Protein AF-A0A8S3IQZ6-F1 (afdb_monomer_lite)

Organism: NCBI:txid392030

Structure (mmCIF, N/CA/C/O backbone):
data_AF-A0A8S3IQZ6-F1
#
_entry.id   AF-A0A8S3IQZ6-F1
#
loop_
_atom_site.group_PDB
_atom_site.id
_atom_site.type_symbol
_atom_site.label_atom_id
_atom_site.label_alt_id
_atom_site.label_comp_id
_atom_site.label_asym_id
_atom_site.label_entity_id
_atom_site.label_seq_id
_atom_site.pdbx_PDB_ins_code
_atom_site.Cartn_x
_atom_site.Cartn_y
_atom_site.Cartn_z
_atom_site.occupancy
_atom_site.B_iso_or_equiv
_a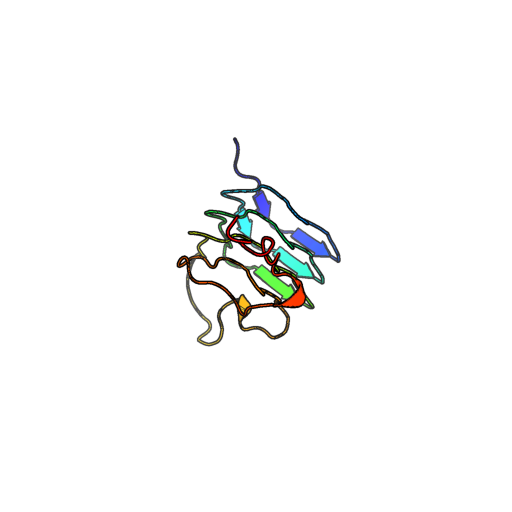tom_site.auth_seq_id
_atom_site.auth_comp_id
_atom_site.auth_asym_id
_atom_site.auth_atom_id
_atom_site.pdbx_PDB_model_num
ATOM 1 N N . MET A 1 1 ? 8.677 17.349 7.184 1.00 47.78 1 MET A N 1
ATOM 2 C CA . MET A 1 1 ? 7.214 17.446 6.987 1.00 47.78 1 MET A CA 1
ATOM 3 C C . MET A 1 1 ? 6.545 16.560 8.024 1.00 47.78 1 MET A C 1
ATOM 5 O O . MET A 1 1 ? 7.166 15.566 8.381 1.00 47.78 1 MET A O 1
ATOM 9 N N . PRO A 1 2 ? 5.368 16.915 8.563 1.00 50.56 2 PRO A N 1
ATOM 10 C CA . PRO A 1 2 ? 4.650 16.012 9.454 1.00 50.56 2 PRO A CA 1
ATOM 11 C C . PRO A 1 2 ? 4.284 14.733 8.692 1.00 50.56 2 PRO A C 1
ATOM 13 O O . PRO A 1 2 ? 3.843 14.803 7.546 1.00 50.56 2 PRO A O 1
ATOM 16 N N . ASN A 1 3 ? 4.486 13.579 9.323 1.00 69.94 3 ASN A N 1
ATOM 17 C CA . ASN A 1 3 ? 4.030 12.301 8.791 1.00 69.94 3 ASN A CA 1
ATOM 18 C C . ASN A 1 3 ? 2.499 12.334 8.713 1.00 69.94 3 ASN A C 1
ATOM 20 O O . ASN A 1 3 ? 1.839 12.567 9.731 1.00 69.94 3 ASN A O 1
ATOM 24 N N . ALA A 1 4 ? 1.938 12.130 7.520 1.00 85.00 4 ALA A N 1
ATOM 25 C CA . ALA A 1 4 ? 0.501 11.942 7.372 1.00 85.00 4 ALA A CA 1
ATOM 26 C C . ALA A 1 4 ? 0.077 10.696 8.162 1.00 85.00 4 ALA A C 1
ATOM 28 O O . ALA A 1 4 ? 0.818 9.712 8.228 1.00 85.00 4 ALA A O 1
ATOM 29 N N . LYS A 1 5 ? -1.097 10.748 8.792 1.00 89.44 5 LYS A N 1
ATOM 30 C CA . LYS A 1 5 ? -1.661 9.615 9.526 1.00 89.44 5 LYS A CA 1
ATOM 31 C C . LYS A 1 5 ? -3.107 9.416 9.115 1.00 89.44 5 LYS A C 1
ATOM 33 O O . LYS A 1 5 ? -3.862 10.386 9.086 1.00 89.44 5 LYS A O 1
ATOM 38 N N . ILE A 1 6 ? -3.484 8.174 8.844 1.00 87.00 6 ILE A N 1
ATOM 39 C CA . ILE A 1 6 ? -4.875 7.771 8.654 1.00 87.00 6 ILE A CA 1
ATOM 40 C C . ILE A 1 6 ? -5.143 6.650 9.646 1.00 87.00 6 ILE A C 1
ATOM 42 O O . ILE A 1 6 ? -4.516 5.596 9.582 1.00 87.00 6 ILE A O 1
ATOM 46 N N . LEU A 1 7 ? -6.027 6.919 10.602 1.00 87.75 7 LEU A N 1
ATOM 47 C CA . LEU A 1 7 ? -6.325 6.028 11.719 1.00 87.75 7 LEU A CA 1
ATOM 48 C C . LEU A 1 7 ? -7.841 5.871 11.853 1.00 87.75 7 LEU A C 1
ATOM 50 O O . LEU A 1 7 ? -8.572 6.806 11.514 1.00 87.75 7 LEU A O 1
ATOM 54 N N . HIS A 1 8 ? -8.310 4.732 12.367 1.00 87.75 8 HIS A N 1
ATOM 55 C CA . HIS A 1 8 ? -9.726 4.503 12.713 1.00 87.75 8 HIS A CA 1
ATOM 56 C C . HIS A 1 8 ? -10.688 4.822 11.565 1.00 87.75 8 HIS A C 1
ATOM 58 O O . HIS A 1 8 ? -11.681 5.532 11.736 1.00 87.75 8 HIS A O 1
ATOM 64 N N . SER A 1 9 ? -10.335 4.377 10.362 1.00 85.62 9 SER A N 1
ATOM 65 C CA . SER A 1 9 ? -10.980 4.826 9.133 1.00 85.62 9 SER A CA 1
ATOM 66 C C . SER A 1 9 ? -11.410 3.662 8.265 1.00 85.62 9 SER A C 1
ATOM 68 O O . SER A 1 9 ? -10.815 2.590 8.255 1.00 85.62 9 SER A O 1
ATOM 70 N N . LEU A 1 10 ? -12.447 3.910 7.484 1.00 84.88 10 LEU A N 1
ATOM 71 C CA . LEU A 1 10 ? -12.950 2.985 6.495 1.00 84.88 10 LEU A CA 1
ATOM 72 C C . LEU A 1 10 ? -12.838 3.668 5.135 1.00 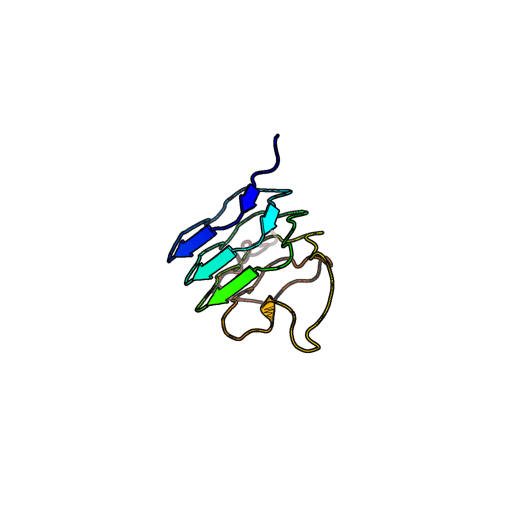84.88 10 LEU A C 1
ATOM 74 O O . LEU A 1 10 ? -13.497 4.680 4.894 1.00 84.88 10 LEU A O 1
ATOM 78 N N . ILE A 1 11 ? -11.948 3.161 4.284 1.00 85.69 11 ILE A N 1
ATOM 79 C CA . ILE A 1 11 ? -11.542 3.821 3.044 1.00 85.69 11 ILE A CA 1
ATOM 80 C C . ILE A 1 11 ? -11.978 2.962 1.860 1.00 85.69 11 ILE A C 1
ATOM 82 O O . ILE A 1 11 ? -11.361 1.948 1.553 1.00 85.69 11 ILE A O 1
ATOM 86 N N . TYR A 1 12 ? -13.025 3.395 1.162 1.00 86.56 12 TYR A N 1
ATOM 87 C CA . TYR A 1 12 ? -13.579 2.683 0.011 1.00 86.56 12 TYR A CA 1
ATOM 88 C C . TYR A 1 12 ? -13.179 3.334 -1.308 1.00 86.56 12 TYR A C 1
ATOM 90 O O . TYR A 1 12 ? -13.284 4.553 -1.448 1.00 86.56 12 TYR A O 1
ATOM 98 N N . ASN A 1 13 ? -12.778 2.518 -2.284 1.00 88.44 13 ASN A N 1
ATOM 99 C CA . ASN A 1 13 ? -12.579 2.862 -3.693 1.00 88.44 13 ASN A CA 1
ATOM 100 C C . ASN A 1 13 ? -11.829 4.187 -3.894 1.00 88.44 13 ASN A C 1
ATOM 102 O O . ASN A 1 13 ? -12.175 5.003 -4.747 1.00 88.44 13 ASN A O 1
ATOM 106 N N . THR A 1 14 ? -10.833 4.432 -3.042 1.00 91.50 14 THR A N 1
ATOM 107 C CA . THR A 1 14 ? -10.095 5.698 -3.000 1.00 91.50 14 THR A CA 1
ATOM 108 C C . THR A 1 14 ? -8.754 5.535 -3.694 1.00 91.50 14 THR A C 1
ATOM 110 O O . THR A 1 14 ? -8.052 4.546 -3.467 1.00 91.50 14 THR A O 1
ATOM 113 N N . SER A 1 15 ? -8.407 6.525 -4.517 1.00 93.19 15 SER A N 1
ATOM 114 C CA . SER A 1 15 ? -7.132 6.587 -5.220 1.00 93.19 15 SER A CA 1
ATOM 115 C C . SER A 1 15 ? -6.128 7.476 -4.488 1.00 93.19 15 SER A C 1
ATOM 117 O O . SER A 1 15 ? -6.363 8.659 -4.258 1.00 93.19 15 SER A O 1
ATOM 119 N N . PHE A 1 16 ? -4.992 6.873 -4.182 1.00 91.19 16 PHE A N 1
ATOM 120 C CA . PHE A 1 16 ? -3.729 7.440 -3.729 1.00 91.19 16 PHE A CA 1
ATOM 121 C C . PHE A 1 16 ? -2.648 7.287 -4.819 1.00 91.19 16 PHE A C 1
ATOM 123 O O . PHE A 1 16 ? -1.462 7.162 -4.513 1.00 91.19 16 PHE A O 1
ATOM 130 N N . HIS A 1 17 ? -3.055 7.252 -6.092 1.00 93.44 17 HIS A N 1
ATOM 131 C CA . HIS A 1 17 ? -2.152 7.114 -7.234 1.00 93.44 17 HIS A CA 1
ATOM 132 C C . HIS A 1 17 ? -1.024 8.157 -7.181 1.00 93.44 17 HIS A C 1
ATOM 134 O O . HIS A 1 17 ? -1.289 9.352 -7.044 1.00 93.44 17 HIS A O 1
ATOM 140 N N . GLN A 1 18 ? 0.225 7.695 -7.285 1.00 94.44 18 GLN A N 1
ATOM 141 C CA . GLN A 1 18 ? 1.445 8.513 -7.271 1.00 94.44 18 GLN A CA 1
ATOM 142 C C . GLN A 1 18 ? 1.606 9.439 -6.051 1.00 94.44 18 GLN A C 1
ATOM 144 O O . GLN A 1 18 ? 2.336 10.432 -6.108 1.00 94.44 18 GLN A O 1
ATOM 149 N N . ILE A 1 19 ? 0.961 9.131 -4.919 1.00 93.25 19 ILE A N 1
ATOM 150 C CA . ILE A 1 19 ? 1.157 9.917 -3.698 1.00 93.25 19 ILE A CA 1
ATOM 151 C C . ILE A 1 19 ? 2.616 9.834 -3.224 1.00 93.25 19 ILE A C 1
ATOM 153 O O . ILE A 1 19 ? 3.212 8.760 -3.192 1.00 93.25 19 ILE A O 1
ATOM 157 N N . TYR A 1 20 ? 3.179 10.963 -2.789 1.00 92.81 20 TYR A N 1
ATOM 158 C CA . TYR A 1 20 ? 4.443 11.004 -2.053 1.00 92.81 20 TYR A CA 1
ATOM 159 C C . TYR A 1 20 ? 4.157 11.151 -0.556 1.00 92.81 20 TYR A C 1
ATOM 161 O O . TYR A 1 20 ? 3.885 12.251 -0.073 1.00 92.81 20 TYR A O 1
ATOM 169 N N . ALA A 1 21 ? 4.191 10.038 0.176 1.00 91.75 21 ALA A N 1
ATOM 170 C CA . ALA A 1 21 ? 3.884 9.997 1.604 1.00 91.75 21 ALA A CA 1
ATOM 171 C C . ALA A 1 21 ? 4.892 9.129 2.383 1.00 91.75 21 ALA A C 1
ATOM 173 O O . ALA A 1 21 ? 4.514 8.124 2.994 1.00 91.75 21 ALA A O 1
ATOM 174 N N . PRO A 1 22 ? 6.186 9.500 2.397 1.00 89.56 22 PRO A N 1
ATOM 175 C CA . PRO A 1 22 ? 7.157 8.810 3.233 1.00 89.56 22 PRO A CA 1
ATOM 176 C C . PRO A 1 22 ? 6.805 8.986 4.718 1.00 89.56 22 PRO A C 1
ATOM 178 O O . PRO A 1 22 ? 6.441 10.078 5.160 1.00 89.56 22 PRO A O 1
ATOM 181 N N . GLY A 1 23 ? 6.918 7.915 5.500 1.00 88.44 23 GLY A N 1
ATOM 182 C CA . GLY A 1 23 ? 6.559 7.906 6.917 1.00 88.44 23 GLY A CA 1
ATOM 183 C C . GLY A 1 23 ? 5.054 7.917 7.192 1.00 88.44 23 GLY A C 1
ATOM 184 O O . GLY A 1 23 ? 4.671 8.168 8.334 1.00 88.44 23 GLY A O 1
ATOM 185 N N . LEU A 1 24 ? 4.208 7.688 6.176 1.00 89.81 24 LEU A N 1
ATOM 186 C CA . LEU A 1 24 ? 2.758 7.552 6.341 1.00 89.81 24 LEU A CA 1
ATOM 187 C C . LEU A 1 24 ? 2.443 6.498 7.402 1.00 89.81 24 LEU A C 1
ATOM 189 O O . LEU A 1 24 ? 2.952 5.385 7.326 1.00 89.81 24 LEU A O 1
ATOM 193 N N . ILE A 1 25 ? 1.577 6.836 8.352 1.00 88.12 25 ILE A N 1
ATOM 194 C CA . ILE A 1 25 ? 1.088 5.879 9.347 1.00 88.12 25 ILE A CA 1
ATOM 195 C C . ILE A 1 25 ? -0.352 5.510 9.007 1.00 88.12 25 ILE A C 1
ATOM 197 O O . ILE A 1 25 ? -1.229 6.376 8.977 1.00 88.12 25 ILE A O 1
ATOM 201 N N . LEU A 1 26 ? -0.578 4.224 8.770 1.00 85.44 26 LEU A N 1
ATOM 202 C CA . LEU A 1 26 ? -1.879 3.606 8.553 1.00 85.44 26 LEU A CA 1
ATOM 203 C C . LEU A 1 26 ? -2.130 2.623 9.694 1.00 85.44 26 LEU A C 1
ATOM 205 O O . LEU A 1 26 ? -1.277 1.785 9.963 1.00 85.44 26 LEU A O 1
ATOM 209 N N . GLY A 1 27 ? -3.267 2.710 10.375 1.00 83.12 27 GLY A N 1
ATOM 210 C CA . GLY A 1 27 ? -3.575 1.826 11.502 1.00 83.12 27 GLY A CA 1
ATOM 211 C C . GLY A 1 27 ? -5.058 1.779 11.814 1.00 83.12 27 GLY A C 1
ATOM 212 O O . GLY A 1 27 ? -5.764 2.753 11.548 1.00 83.12 27 GLY A O 1
ATOM 213 N N . ASP A 1 28 ? -5.515 0.653 12.365 1.00 81.81 28 ASP A N 1
ATOM 214 C CA . ASP A 1 28 ? -6.916 0.435 12.746 1.00 81.81 28 ASP A CA 1
ATOM 215 C C . ASP A 1 28 ? -7.892 0.887 11.649 1.00 81.81 28 ASP A C 1
ATOM 217 O O . ASP A 1 28 ? -8.761 1.736 11.860 1.00 81.81 28 ASP A O 1
ATOM 221 N N . LEU A 1 29 ? -7.682 0.404 10.426 1.00 81.62 29 LEU A N 1
ATOM 222 C CA . LEU A 1 29 ? -8.444 0.842 9.268 1.00 81.62 29 LEU A CA 1
ATOM 223 C C . LEU A 1 29 ? -8.834 -0.315 8.367 1.00 81.62 29 LEU A C 1
ATOM 225 O O . LEU A 1 29 ? -8.215 -1.372 8.356 1.00 81.62 29 LEU A O 1
ATOM 229 N N . VAL A 1 30 ? -9.853 -0.073 7.560 1.00 81.31 30 VAL A N 1
ATOM 230 C CA . VAL A 1 30 ? -10.353 -1.031 6.584 1.00 81.31 30 VAL A CA 1
ATOM 231 C C . VAL A 1 30 ? -10.179 -0.425 5.193 1.00 81.31 30 VAL A C 1
ATOM 233 O O . VAL A 1 30 ? -10.725 0.644 4.907 1.00 81.31 30 VAL A O 1
ATOM 236 N N . LEU A 1 31 ? -9.410 -1.097 4.337 1.00 81.56 31 LEU A N 1
ATOM 237 C CA . LEU A 1 31 ? -9.212 -0.743 2.931 1.00 81.56 31 LEU A CA 1
ATOM 238 C C . LEU A 1 31 ? -10.125 -1.592 2.058 1.00 81.56 31 LEU A C 1
ATOM 240 O O . LEU A 1 31 ? -10.131 -2.817 2.187 1.00 81.56 31 LEU A O 1
ATOM 244 N N . TYR A 1 32 ? -10.853 -0.950 1.148 1.00 82.00 32 TYR A N 1
ATOM 245 C CA . TYR A 1 32 ? -11.626 -1.649 0.135 1.00 82.00 32 TYR A CA 1
ATOM 246 C C . TYR A 1 32 ? -11.438 -1.053 -1.251 1.00 82.00 32 TYR A C 1
ATOM 248 O O . TYR A 1 32 ? -11.859 0.076 -1.486 1.00 82.00 32 TYR A O 1
ATOM 256 N N . GLY A 1 33 ? -10.854 -1.809 -2.186 1.00 80.81 33 GLY A N 1
ATOM 257 C CA . GLY A 1 33 ? -10.738 -1.370 -3.584 1.00 80.81 33 GLY A CA 1
ATOM 258 C C . GLY A 1 33 ? -9.807 -0.166 -3.790 1.00 80.81 33 GLY A C 1
ATOM 259 O O . GLY A 1 33 ? -10.095 0.700 -4.618 1.00 80.81 33 GLY A O 1
ATOM 260 N N . ASN A 1 34 ? -8.754 -0.018 -2.982 1.00 87.12 34 ASN A N 1
ATOM 261 C CA . ASN A 1 34 ? -7.921 1.188 -2.984 1.00 87.12 34 ASN A CA 1
ATOM 262 C C . ASN A 1 34 ? -6.766 1.118 -3.984 1.00 87.12 34 ASN A C 1
ATOM 264 O O . ASN A 1 34 ? -6.105 0.096 -4.133 1.00 87.12 34 ASN A O 1
ATOM 268 N N . ASN A 1 35 ? -6.466 2.249 -4.617 1.00 91.75 35 ASN A N 1
ATOM 269 C CA . ASN A 1 35 ? -5.394 2.351 -5.600 1.00 91.75 35 ASN A CA 1
ATOM 270 C C . ASN A 1 35 ? -4.221 3.154 -5.027 1.00 91.75 35 ASN A C 1
ATOM 272 O O . ASN A 1 35 ? -4.357 4.343 -4.788 1.00 91.75 35 ASN A O 1
ATOM 276 N N . PHE A 1 36 ? -3.072 2.525 -4.838 1.00 91.69 36 PHE A N 1
ATOM 277 C CA . PHE A 1 36 ? -1.793 3.124 -4.450 1.00 91.69 36 PHE A CA 1
ATOM 278 C C . PHE A 1 36 ? -0.743 3.021 -5.566 1.00 91.69 36 PHE A C 1
ATOM 280 O O . PHE A 1 36 ? 0.448 3.136 -5.286 1.00 91.69 36 PHE A O 1
ATOM 287 N N . HIS A 1 37 ? -1.146 2.798 -6.815 1.00 91.94 37 HIS A N 1
ATOM 288 C CA . HIS A 1 37 ? -0.244 2.634 -7.950 1.00 91.94 37 HIS A CA 1
ATOM 289 C C . HIS A 1 37 ? 0.753 3.796 -8.039 1.00 91.94 37 HIS A C 1
ATOM 291 O O . HIS A 1 37 ? 0.363 4.966 -8.050 1.00 91.94 37 HIS A O 1
ATOM 297 N N . GLY A 1 38 ? 2.047 3.485 -8.111 1.00 91.81 38 GLY A N 1
ATOM 298 C CA . GLY A 1 38 ? 3.127 4.470 -8.207 1.00 91.81 38 GLY A CA 1
ATOM 299 C C . GLY A 1 38 ? 3.375 5.272 -6.926 1.00 91.81 38 GLY A C 1
ATOM 300 O O . GLY A 1 38 ? 4.115 6.253 -6.960 1.00 91.81 38 GLY A O 1
ATOM 301 N N . ALA A 1 39 ? 2.740 4.915 -5.806 1.00 92.75 39 ALA A N 1
ATOM 302 C CA . ALA A 1 39 ? 2.907 5.621 -4.541 1.00 92.75 39 ALA A CA 1
ATOM 303 C C . ALA A 1 39 ? 4.321 5.447 -3.972 1.00 92.75 39 ALA A C 1
ATOM 305 O O . ALA A 1 39 ? 4.873 4.348 -3.960 1.00 92.75 39 ALA A O 1
ATOM 306 N N . ILE A 1 40 ? 4.875 6.519 -3.410 1.00 93.25 40 ILE A N 1
ATOM 307 C CA . ILE A 1 40 ? 6.138 6.509 -2.672 1.00 93.25 40 ILE A CA 1
ATOM 308 C C . ILE A 1 40 ? 5.811 6.530 -1.180 1.00 93.25 40 ILE A C 1
ATOM 310 O O . ILE A 1 40 ? 5.435 7.560 -0.616 1.00 93.25 40 ILE A O 1
ATOM 314 N N . LEU A 1 41 ? 5.965 5.372 -0.548 1.00 90.44 41 LEU A N 1
ATOM 315 C CA . LEU A 1 41 ? 5.553 5.078 0.822 1.00 90.44 41 LEU A CA 1
ATOM 316 C C . LEU A 1 41 ? 6.752 4.688 1.696 1.00 90.44 41 LEU A C 1
ATOM 318 O O . LEU A 1 41 ? 6.609 3.884 2.605 1.00 90.44 41 LEU A O 1
ATOM 322 N N . HIS A 1 42 ? 7.950 5.224 1.439 1.00 89.81 42 HIS A N 1
ATOM 323 C CA . HIS A 1 42 ? 9.153 4.856 2.202 1.00 89.81 42 HIS A CA 1
ATOM 324 C C . HIS A 1 42 ? 8.937 5.004 3.701 1.00 89.81 42 HIS A C 1
ATOM 326 O O . HIS A 1 42 ? 8.472 6.049 4.156 1.00 89.81 42 HIS A O 1
ATOM 332 N N . ARG A 1 43 ? 9.368 4.012 4.483 1.00 88.44 43 ARG A N 1
ATOM 333 C CA . ARG A 1 43 ? 9.234 4.029 5.949 1.00 88.44 43 ARG A CA 1
ATOM 334 C C . ARG A 1 43 ? 7.787 4.197 6.420 1.00 88.44 43 ARG A C 1
ATOM 336 O O . ARG A 1 43 ? 7.581 4.671 7.536 1.00 88.44 43 ARG A O 1
ATOM 343 N N . ALA A 1 44 ? 6.803 3.862 5.584 1.00 86.94 44 ALA A N 1
ATOM 344 C CA . ALA A 1 44 ? 5.421 3.842 6.020 1.00 86.94 44 ALA A CA 1
ATOM 345 C C . ALA A 1 44 ? 5.250 2.796 7.125 1.00 86.94 44 ALA A C 1
ATOM 347 O O . ALA A 1 44 ? 5.873 1.731 7.116 1.00 86.94 44 ALA A O 1
ATOM 348 N N . GLU A 1 45 ? 4.410 3.124 8.090 1.00 86.12 45 GLU A N 1
ATOM 349 C CA . GLU A 1 45 ? 4.053 2.245 9.183 1.00 86.12 45 GLU A CA 1
ATOM 350 C C . GLU A 1 45 ? 2.640 1.733 8.940 1.00 86.12 45 GLU A C 1
ATOM 352 O O . GLU A 1 45 ? 1.669 2.488 8.990 1.00 86.12 45 GLU A O 1
ATOM 357 N N . PHE A 1 46 ? 2.541 0.434 8.678 1.00 78.75 46 PHE A N 1
ATOM 358 C CA . PHE A 1 46 ? 1.275 -0.282 8.634 1.00 78.75 46 PHE A CA 1
ATOM 359 C C . PHE A 1 46 ? 1.069 -0.892 10.019 1.00 78.75 46 PHE A C 1
ATOM 361 O O . PHE A 1 46 ? 1.518 -2.006 10.305 1.00 78.75 46 PHE A O 1
ATOM 368 N N . ALA A 1 47 ? 0.489 -0.110 10.922 1.00 70.56 47 ALA A N 1
ATOM 369 C CA . ALA A 1 47 ? 0.219 -0.523 12.288 1.00 70.56 47 ALA A CA 1
ATOM 370 C C . ALA A 1 47 ? -0.781 -1.695 12.325 1.00 70.56 47 ALA A C 1
ATOM 372 O O . ALA A 1 47 ? -1.376 -2.084 11.316 1.00 70.56 47 ALA A O 1
ATOM 373 N N . SER A 1 48 ? -0.941 -2.307 13.497 1.00 67.12 48 SER A N 1
ATOM 374 C CA . SER A 1 48 ? -1.963 -3.334 13.715 1.00 67.12 48 SER A CA 1
ATOM 375 C C . SER A 1 48 ? -3.368 -2.829 13.344 1.00 67.12 48 SER A C 1
ATOM 377 O O . SER A 1 48 ? -3.624 -1.626 13.345 1.00 67.12 48 SER A O 1
ATOM 379 N N . GLY A 1 49 ? -4.271 -3.760 13.019 1.00 68.25 49 GLY A N 1
ATOM 380 C CA . GLY A 1 49 ? -5.677 -3.439 12.751 1.00 68.25 49 GLY A CA 1
ATOM 381 C C . GLY A 1 49 ? -5.984 -2.964 11.328 1.00 68.25 49 GLY A C 1
ATOM 382 O O . GLY A 1 49 ? -7.013 -2.332 11.125 1.00 68.25 49 GLY A O 1
ATOM 383 N N . ILE A 1 50 ? -5.114 -3.232 10.346 1.00 75.69 50 ILE A N 1
ATOM 384 C CA . ILE A 1 50 ? -5.454 -3.015 8.933 1.00 75.69 50 ILE A CA 1
ATOM 385 C C . ILE A 1 50 ? -6.146 -4.255 8.369 1.00 75.69 50 ILE A C 1
ATOM 387 O O . ILE A 1 50 ? -5.501 -5.293 8.209 1.00 75.69 50 ILE A O 1
ATOM 391 N N . ASP A 1 51 ? -7.413 -4.111 7.994 1.00 75.38 51 ASP A N 1
ATOM 392 C CA . ASP A 1 51 ? -8.148 -5.112 7.227 1.00 75.38 51 ASP A CA 1
ATOM 393 C C . ASP A 1 51 ? -8.210 -4.705 5.748 1.00 75.38 51 ASP A C 1
ATOM 395 O O . ASP A 1 51 ? -8.536 -3.565 5.415 1.00 75.38 51 ASP A O 1
ATOM 399 N N . ILE A 1 52 ? -7.912 -5.638 4.841 1.00 74.62 52 ILE A N 1
ATOM 400 C CA . ILE A 1 52 ? -7.960 -5.407 3.391 1.00 74.62 52 ILE A CA 1
ATOM 401 C C . ILE A 1 52 ? -9.052 -6.279 2.776 1.00 74.62 52 ILE A C 1
ATOM 403 O O . ILE A 1 52 ? -8.990 -7.508 2.832 1.00 74.62 52 ILE A O 1
ATOM 407 N N . PHE A 1 53 ? -10.027 -5.640 2.139 1.00 71.31 53 PHE A N 1
ATOM 408 C CA . PHE A 1 53 ? -11.130 -6.291 1.444 1.00 71.31 53 PHE A CA 1
ATOM 409 C C . PHE A 1 53 ? -11.145 -5.883 -0.032 1.00 71.31 53 PHE A C 1
ATOM 411 O O . PHE A 1 53 ? -11.189 -4.714 -0.366 1.00 71.31 53 PHE A O 1
ATOM 418 N N . GLY A 1 54 ? -11.156 -6.834 -0.962 1.00 68.44 54 GLY A N 1
ATOM 419 C CA . GLY A 1 54 ? -11.063 -6.489 -2.388 1.00 68.44 54 GLY A CA 1
ATOM 420 C C . GLY A 1 54 ? -9.683 -5.955 -2.791 1.00 68.44 54 GLY A C 1
ATOM 421 O O . GLY A 1 54 ? -8.745 -5.970 -1.998 1.00 68.44 54 GLY A O 1
ATOM 422 N N . GLU A 1 55 ? -9.545 -5.564 -4.057 1.00 79.06 55 GLU A N 1
ATOM 423 C CA . GLU A 1 55 ? -8.236 -5.319 -4.667 1.00 79.06 55 GLU A CA 1
ATOM 424 C C . GLU A 1 55 ? -7.566 -4.039 -4.144 1.00 79.06 55 GLU A C 1
ATOM 426 O O . GLU A 1 55 ? -8.157 -2.961 -4.164 1.00 79.06 55 GLU A O 1
ATOM 431 N N . VAL A 1 56 ? -6.319 -4.154 -3.692 1.00 84.69 56 VAL A N 1
ATOM 432 C CA . VAL A 1 56 ? -5.425 -3.033 -3.400 1.00 84.69 56 VAL A CA 1
ATOM 433 C C . VAL A 1 56 ? -4.302 -3.034 -4.425 1.00 84.69 56 VAL A C 1
ATOM 435 O O . VAL A 1 56 ? -3.540 -3.997 -4.505 1.00 84.69 56 VAL A O 1
ATOM 438 N N . ASP A 1 57 ? -4.188 -1.956 -5.197 1.00 88.38 57 ASP A N 1
ATOM 439 C CA . ASP A 1 57 ? -3.164 -1.830 -6.236 1.00 88.38 57 ASP A CA 1
ATOM 440 C C . ASP A 1 57 ? -1.948 -1.049 -5.726 1.00 88.38 57 ASP A C 1
ATOM 442 O O . ASP A 1 57 ? -2.035 0.136 -5.448 1.00 88.38 57 ASP A O 1
ATOM 446 N N . LEU A 1 58 ? -0.805 -1.708 -5.613 1.00 88.81 58 LEU A N 1
ATOM 447 C CA . LEU A 1 58 ? 0.515 -1.164 -5.286 1.00 88.81 58 LEU A CA 1
ATOM 448 C C . LEU A 1 58 ? 1.479 -1.298 -6.472 1.00 88.81 58 LEU A C 1
ATOM 450 O O . LEU A 1 58 ? 2.698 -1.323 -6.290 1.00 88.81 58 LEU A O 1
ATOM 454 N N . THR A 1 59 ? 0.958 -1.436 -7.690 1.00 89.06 59 THR A N 1
ATOM 455 C CA . THR A 1 59 ? 1.789 -1.558 -8.885 1.00 89.06 59 THR A CA 1
ATOM 456 C C . THR A 1 59 ? 2.712 -0.347 -9.014 1.00 89.06 59 THR A C 1
ATOM 458 O O . THR A 1 59 ? 2.274 0.794 -8.881 1.00 89.06 59 THR A O 1
ATOM 461 N N . ASN A 1 60 ? 4.000 -0.586 -9.274 1.00 91.69 60 ASN A N 1
ATOM 462 C CA . ASN A 1 60 ? 5.049 0.441 -9.365 1.00 91.69 60 ASN A CA 1
ATOM 463 C C . ASN A 1 60 ? 5.265 1.277 -8.080 1.00 91.69 60 ASN A C 1
ATOM 465 O O . ASN A 1 60 ? 5.883 2.340 -8.142 1.00 91.69 60 ASN A O 1
ATOM 469 N N . SER A 1 61 ? 4.758 0.844 -6.923 1.00 90.56 61 SER A N 1
ATOM 470 C CA . SER A 1 61 ? 4.904 1.585 -5.663 1.00 90.56 61 SER A CA 1
ATOM 471 C C . SER A 1 61 ? 6.226 1.285 -4.959 1.00 90.56 61 SER A C 1
ATOM 473 O O . SER A 1 61 ? 6.877 0.268 -5.194 1.00 90.56 61 SER A O 1
ATOM 475 N N . ASP A 1 62 ? 6.628 2.164 -4.049 1.00 91.75 62 ASP A N 1
ATOM 476 C CA . ASP A 1 62 ? 7.899 2.070 -3.346 1.00 91.75 62 ASP A CA 1
ATOM 477 C C . ASP A 1 62 ? 7.708 2.051 -1.829 1.00 91.75 62 ASP A C 1
ATOM 479 O O . ASP A 1 62 ? 7.413 3.066 -1.198 1.00 91.75 62 ASP A O 1
ATOM 483 N N . LEU A 1 63 ? 7.896 0.870 -1.247 1.00 88.19 63 LEU A N 1
ATOM 484 C CA . LEU A 1 63 ? 7.657 0.547 0.156 1.00 88.19 63 LEU A CA 1
ATOM 485 C C . LEU A 1 63 ? 8.964 0.389 0.944 1.00 88.19 63 LEU A C 1
ATOM 487 O O . LEU A 1 63 ? 8.936 -0.177 2.037 1.00 88.19 63 LEU A O 1
ATOM 491 N N . LEU A 1 64 ? 10.108 0.862 0.438 1.00 88.44 64 LEU A N 1
ATOM 492 C CA . LEU A 1 64 ? 11.405 0.642 1.088 1.00 88.44 64 LEU A CA 1
ATOM 493 C C . LEU A 1 64 ? 11.392 1.028 2.579 1.00 88.44 64 LEU A C 1
ATOM 495 O O . LEU A 1 64 ? 10.987 2.135 2.946 1.00 88.44 64 LEU A O 1
ATOM 499 N N . HIS A 1 65 ? 11.865 0.117 3.436 1.00 87.00 65 HIS A N 1
ATOM 500 C CA . HIS A 1 65 ? 11.888 0.259 4.899 1.00 87.00 65 HIS A CA 1
ATOM 501 C C . HIS A 1 65 ? 10.521 0.464 5.576 1.00 87.00 65 HIS A C 1
ATOM 503 O O . HIS A 1 65 ? 10.477 0.915 6.722 1.00 87.00 65 HIS A O 1
ATOM 509 N N . SER A 1 66 ? 9.413 0.165 4.900 1.00 85.12 66 SER A N 1
ATOM 510 C CA . SER A 1 66 ? 8.076 0.242 5.499 1.00 85.12 66 SER A CA 1
ATOM 511 C C . SER A 1 66 ? 7.814 -0.969 6.382 1.00 85.12 66 SER A C 1
ATOM 513 O O . SER A 1 66 ? 7.890 -2.104 5.926 1.00 85.12 66 SER A O 1
ATOM 515 N N . PHE A 1 67 ? 7.496 -0.751 7.652 1.00 69.75 67 PHE A N 1
ATOM 516 C CA . PHE A 1 67 ? 7.412 -1.822 8.644 1.00 69.75 67 PHE A CA 1
ATOM 517 C C . PHE A 1 67 ? 5.979 -2.024 9.154 1.00 69.75 67 PHE A C 1
ATOM 519 O O . PHE A 1 67 ? 5.135 -1.129 9.082 1.00 69.75 67 PHE A 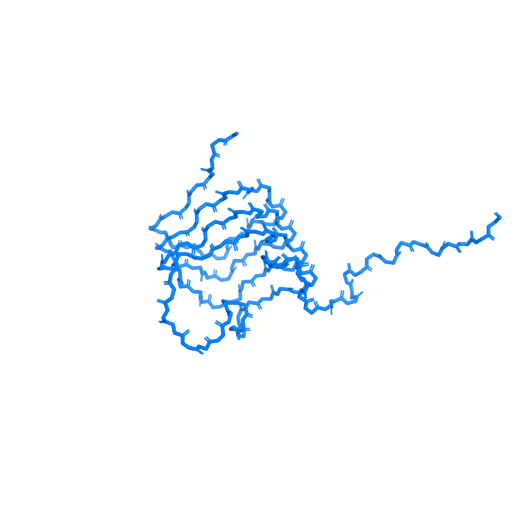O 1
ATOM 526 N N . ARG A 1 68 ? 5.719 -3.218 9.704 1.00 65.12 68 ARG A N 1
ATOM 527 C CA . ARG A 1 68 ? 4.491 -3.549 10.442 1.00 65.12 68 ARG A CA 1
ATOM 528 C C . ARG A 1 68 ? 4.780 -3.613 11.939 1.00 65.12 68 ARG A C 1
ATOM 530 O O . ARG A 1 68 ? 5.747 -4.257 12.350 1.00 65.12 68 ARG A O 1
ATOM 537 N N . ALA A 1 69 ? 3.901 -3.045 12.760 1.00 40.84 69 ALA A N 1
ATOM 538 C CA . ALA A 1 69 ? 3.891 -3.309 14.196 1.00 40.84 69 ALA A CA 1
ATOM 539 C C . ALA A 1 69 ? 3.283 -4.708 14.479 1.00 40.84 69 ALA A C 1
ATOM 541 O O . ALA A 1 69 ? 2.075 -4.897 14.421 1.00 40.84 69 ALA A O 1
ATOM 542 N N . GLN A 1 70 ? 4.168 -5.686 14.725 1.00 33.94 70 GLN A N 1
ATOM 543 C CA . GLN A 1 70 ? 4.006 -6.933 15.509 1.00 33.94 70 GLN A CA 1
ATOM 544 C C . GLN A 1 70 ? 2.930 -7.991 15.116 1.00 33.94 70 GLN A C 1
ATOM 546 O O . GLN A 1 70 ? 1.751 -7.875 15.415 1.00 33.94 70 GLN A O 1
ATOM 551 N N . GLN A 1 71 ? 3.421 -9.079 14.492 1.00 32.22 71 GLN A N 1
ATOM 552 C CA . GLN A 1 71 ? 3.155 -10.524 14.719 1.00 32.22 71 GLN A CA 1
ATOM 553 C C . GLN A 1 71 ? 1.757 -11.060 15.129 1.00 32.22 71 GLN A C 1
ATOM 555 O O . GLN A 1 71 ? 1.277 -10.754 16.211 1.00 32.22 71 GLN A O 1
ATOM 560 N N . LEU A 1 72 ? 1.253 -12.027 14.326 1.00 30.38 72 LEU A N 1
ATOM 561 C CA . LEU A 1 72 ? 0.413 -13.220 14.640 1.00 30.38 72 LEU A CA 1
ATOM 562 C C . LEU A 1 72 ? -0.731 -13.452 13.628 1.00 30.38 72 LEU A C 1
ATOM 564 O O . LEU A 1 72 ? -1.894 -13.367 13.986 1.00 30.38 72 LEU A O 1
ATOM 568 N N . VAL A 1 73 ? -0.406 -13.791 12.376 1.00 29.22 73 VAL A N 1
ATOM 569 C CA . VAL A 1 73 ? -0.954 -14.990 11.705 1.00 29.22 73 VAL A CA 1
ATOM 570 C C . VAL A 1 73 ? 0.156 -15.506 10.795 1.00 29.22 73 VAL A C 1
ATOM 572 O O . VAL A 1 73 ? 0.831 -14.737 10.116 1.00 29.22 73 VAL A O 1
ATOM 575 N N . SER A 1 74 ? 0.374 -16.807 10.876 1.00 32.59 74 SER A N 1
ATOM 576 C CA . SER A 1 74 ? 1.425 -17.620 10.279 1.00 32.59 74 SER A CA 1
ATOM 577 C C . SER A 1 74 ? 1.445 -17.702 8.758 1.00 32.59 74 SER A C 1
ATOM 579 O O . SER A 1 74 ? 2.254 -18.460 8.246 1.00 32.59 74 SER A O 1
ATOM 581 N N . ASP A 1 75 ? 0.622 -16.968 8.017 1.00 31.58 75 ASP A N 1
ATOM 582 C CA . ASP A 1 75 ? 0.522 -17.170 6.577 1.00 31.58 75 ASP A CA 1
ATOM 583 C C . ASP A 1 75 ? 0.351 -15.839 5.860 1.00 31.58 75 ASP A C 1
ATOM 585 O O . ASP A 1 75 ? -0.533 -15.048 6.183 1.00 31.58 75 ASP A O 1
ATOM 589 N N . ALA A 1 76 ? 1.211 -15.649 4.859 1.00 37.81 76 ALA A N 1
ATOM 590 C CA . ALA A 1 76 ? 1.207 -14.578 3.877 1.00 37.81 76 ALA A CA 1
ATOM 591 C C . ALA A 1 76 ? 1.607 -13.182 4.396 1.00 37.81 76 ALA A C 1
ATOM 593 O O . ALA A 1 76 ? 0.939 -12.551 5.211 1.00 37.81 76 ALA A O 1
ATOM 594 N N . ASN A 1 77 ? 2.689 -12.652 3.802 1.00 47.62 77 ASN A N 1
ATOM 595 C CA . ASN A 1 77 ? 2.854 -11.219 3.544 1.00 47.62 77 ASN A CA 1
ATOM 596 C C . ASN A 1 77 ? 1.476 -10.565 3.356 1.00 47.62 77 ASN A C 1
ATOM 598 O O . ASN A 1 77 ? 0.618 -11.152 2.703 1.00 47.62 77 ASN A O 1
ATOM 602 N N . ILE A 1 78 ? 1.265 -9.332 3.817 1.00 47.25 78 ILE A N 1
ATOM 603 C CA . ILE A 1 78 ? 0.019 -8.601 3.506 1.00 47.25 78 ILE A CA 1
ATOM 604 C C . ILE A 1 78 ? -0.255 -8.579 1.980 1.00 47.25 78 ILE A C 1
ATOM 606 O O . ILE A 1 78 ? -1.396 -8.541 1.540 1.00 47.25 78 ILE A O 1
ATOM 610 N N . PHE A 1 79 ? 0.816 -8.727 1.190 1.00 49.50 79 PHE A N 1
ATOM 611 C CA . PHE A 1 79 ? 0.860 -8.858 -0.266 1.00 49.50 79 PHE A CA 1
ATOM 612 C C . PHE A 1 79 ? 0.577 -10.265 -0.826 1.00 49.50 79 PHE A C 1
ATOM 614 O O . PHE A 1 79 ? 0.312 -10.406 -2.008 1.00 49.50 79 PHE A O 1
ATOM 621 N N . ALA A 1 80 ? 0.648 -11.324 -0.021 1.00 42.09 80 ALA A N 1
ATOM 622 C CA . ALA A 1 80 ? 0.357 -12.695 -0.449 1.00 42.09 80 ALA A CA 1
ATOM 623 C C . ALA A 1 80 ? -1.137 -13.059 -0.322 1.00 42.09 80 ALA A C 1
ATOM 625 O O . ALA A 1 80 ? -1.545 -14.158 -0.706 1.00 42.09 80 ALA A O 1
ATOM 626 N N . TYR A 1 81 ? -1.976 -12.124 0.134 1.00 48.25 81 TYR A N 1
ATOM 627 C CA . TYR A 1 81 ? -3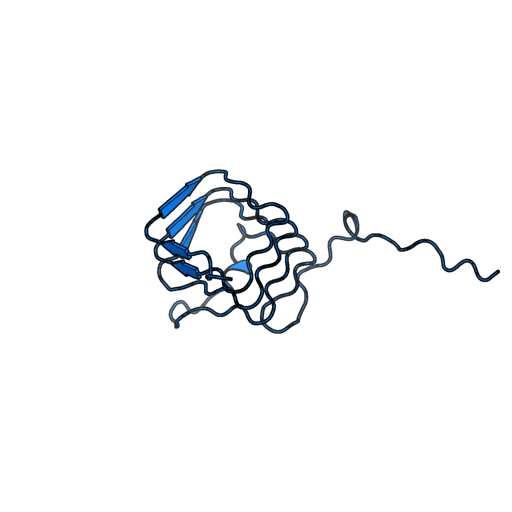.411 -12.192 -0.116 1.00 48.25 81 TYR A CA 1
ATOM 628 C C . TYR A 1 81 ? -3.667 -11.939 -1.603 1.00 48.25 81 TYR A C 1
ATOM 630 O O . TYR A 1 81 ? -3.158 -10.976 -2.169 1.00 48.25 81 TYR A O 1
ATOM 638 N N . ARG A 1 82 ? -4.511 -12.772 -2.233 1.00 49.75 82 ARG A N 1
ATOM 639 C CA . ARG A 1 82 ? -4.919 -12.658 -3.654 1.00 49.75 82 ARG A CA 1
ATOM 640 C C . ARG A 1 82 ? -5.487 -11.285 -4.049 1.00 49.75 82 ARG A C 1
ATOM 642 O O . ARG A 1 82 ? -5.723 -11.051 -5.228 1.00 49.75 82 ARG A O 1
ATOM 649 N N . SER A 1 83 ? -5.724 -10.419 -3.073 1.00 67.88 83 SER A N 1
ATOM 650 C CA . SER A 1 83 ? -6.343 -9.112 -3.213 1.00 67.88 83 SER A CA 1
ATOM 651 C C . SER A 1 83 ? -5.344 -7.954 -3.192 1.00 67.88 83 SER A C 1
ATOM 653 O O . SER A 1 83 ? -5.781 -6.816 -3.171 1.00 67.88 83 SER A O 1
ATOM 655 N N . VAL A 1 84 ? -4.028 -8.190 -3.175 1.00 75.75 84 VAL A N 1
ATOM 656 C CA . VAL A 1 84 ? -3.045 -7.103 -3.300 1.00 75.75 84 VAL A CA 1
ATOM 657 C C . VAL A 1 84 ? -2.201 -7.307 -4.549 1.00 75.75 84 VAL A C 1
ATOM 659 O O . VAL A 1 84 ? -1.502 -8.309 -4.683 1.00 75.75 84 VAL A O 1
ATOM 662 N N . ASN A 1 85 ? -2.257 -6.350 -5.468 1.00 82.69 85 ASN A N 1
ATOM 663 C CA . ASN A 1 85 ? -1.404 -6.313 -6.645 1.00 82.69 85 ASN A CA 1
ATOM 664 C C . ASN A 1 85 ? -0.161 -5.481 -6.317 1.00 82.69 85 ASN A C 1
ATOM 666 O O . ASN A 1 85 ? -0.282 -4.329 -5.940 1.00 82.69 85 ASN A O 1
ATOM 670 N N . TYR A 1 86 ? 1.034 -6.051 -6.414 1.00 85.19 86 TYR A N 1
ATOM 671 C CA . TYR A 1 86 ? 2.294 -5.377 -6.064 1.00 85.19 86 TYR A CA 1
ATOM 672 C C . TYR A 1 86 ? 3.338 -5.549 -7.169 1.00 85.19 86 TYR A C 1
ATOM 674 O O . TYR A 1 86 ? 4.544 -5.628 -6.917 1.00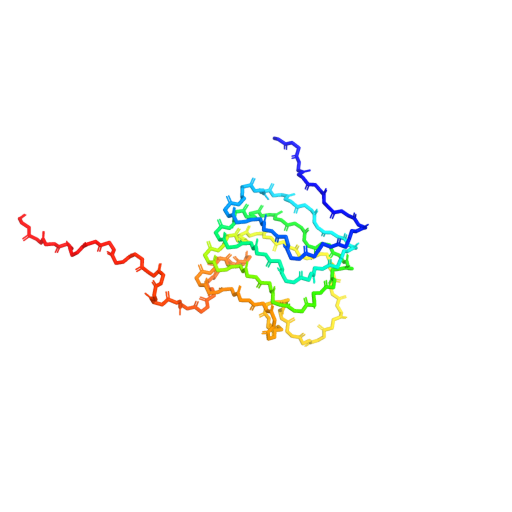 85.19 86 TYR A O 1
ATOM 682 N N . ARG A 1 87 ? 2.875 -5.657 -8.419 1.00 86.38 87 ARG A N 1
ATOM 683 C CA . ARG A 1 87 ? 3.763 -5.817 -9.568 1.00 86.38 87 ARG A CA 1
ATOM 684 C C . ARG A 1 87 ? 4.711 -4.627 -9.696 1.00 86.38 87 ARG A C 1
ATOM 686 O O . ARG A 1 87 ? 4.304 -3.484 -9.507 1.00 86.38 87 ARG A O 1
ATOM 693 N N . ASN A 1 88 ? 5.980 -4.887 -9.996 1.00 88.50 88 ASN A N 1
ATOM 694 C CA . ASN A 1 88 ? 7.051 -3.882 -10.066 1.00 88.50 88 ASN A CA 1
ATOM 695 C C . ASN A 1 88 ? 7.236 -3.030 -8.788 1.00 88.50 88 ASN A C 1
ATOM 697 O O . ASN A 1 88 ? 7.964 -2.039 -8.821 1.00 88.50 88 ASN A O 1
ATOM 701 N N . ALA A 1 89 ? 6.595 -3.372 -7.665 1.00 88.31 89 ALA A N 1
ATOM 702 C CA . ALA A 1 89 ? 6.728 -2.609 -6.432 1.00 88.31 89 ALA A CA 1
ATOM 703 C C . ALA A 1 89 ? 8.069 -2.914 -5.756 1.00 88.31 89 ALA A C 1
ATOM 705 O O . ALA A 1 89 ? 8.459 -4.081 -5.674 1.00 88.31 89 ALA A O 1
ATOM 706 N N . ARG A 1 90 ? 8.751 -1.902 -5.212 1.00 88.44 90 ARG A N 1
ATOM 707 C CA . ARG A 1 90 ? 9.907 -2.124 -4.331 1.00 88.44 90 ARG A CA 1
ATOM 708 C C . ARG A 1 90 ? 9.409 -2.399 -2.918 1.00 88.44 90 ARG A C 1
ATOM 710 O O . ARG A 1 90 ? 8.766 -1.544 -2.318 1.00 88.44 90 ARG A O 1
ATOM 717 N N . LEU A 1 91 ? 9.694 -3.581 -2.387 1.00 86.19 91 LEU A N 1
ATOM 718 C CA . LEU A 1 91 ? 9.236 -4.047 -1.080 1.00 86.19 91 LEU A CA 1
ATOM 719 C C . LEU A 1 91 ? 10.113 -3.506 0.060 1.00 86.19 91 LEU A C 1
ATOM 721 O O . LEU A 1 91 ? 11.163 -2.896 -0.156 1.00 86.19 91 LEU A O 1
ATOM 725 N N . SER A 1 92 ? 9.677 -3.723 1.305 1.00 85.06 92 SER A N 1
ATOM 726 C CA . SER A 1 92 ? 10.354 -3.174 2.490 1.00 85.06 92 SER A CA 1
ATOM 727 C C . SER A 1 92 ? 11.807 -3.624 2.644 1.00 85.06 92 SER A C 1
ATOM 729 O O . SER A 1 92 ? 12.614 -2.883 3.209 1.00 85.06 92 SER A O 1
ATOM 731 N N . ASP A 1 93 ? 12.131 -4.830 2.192 1.00 82.31 93 ASP A N 1
ATOM 732 C CA . ASP A 1 93 ? 13.476 -5.408 2.233 1.00 82.31 93 ASP A CA 1
ATOM 733 C C . ASP A 1 93 ? 14.353 -4.966 1.047 1.00 82.31 93 ASP A C 1
ATOM 735 O O . ASP A 1 93 ? 15.515 -5.354 0.959 1.00 82.31 93 ASP A O 1
ATOM 739 N N . GLY A 1 94 ? 13.815 -4.134 0.150 1.00 82.50 94 GLY A N 1
ATOM 740 C CA . GLY A 1 94 ? 14.478 -3.683 -1.069 1.00 82.50 94 GLY A CA 1
ATOM 741 C C . GLY A 1 94 ? 14.348 -4.647 -2.248 1.00 82.50 94 GLY A C 1
ATOM 742 O O . GLY A 1 94 ? 14.816 -4.309 -3.334 1.00 82.50 94 GLY A O 1
ATOM 743 N N . SER A 1 95 ? 13.707 -5.808 -2.069 1.00 84.44 95 SER A N 1
ATOM 744 C CA . SER A 1 95 ? 13.355 -6.695 -3.180 1.00 84.44 95 SER A CA 1
ATOM 745 C C . SER A 1 95 ? 12.242 -6.091 -4.043 1.00 84.44 95 SER A C 1
ATOM 747 O O . SER A 1 95 ? 11.630 -5.083 -3.681 1.00 84.44 95 SER A O 1
ATOM 749 N N . PHE A 1 96 ? 11.977 -6.698 -5.199 1.00 83.94 96 PHE A N 1
ATOM 750 C CA . PHE A 1 96 ? 10.902 -6.278 -6.093 1.00 83.94 96 PHE A CA 1
ATOM 751 C C . PHE A 1 96 ? 9.800 -7.333 -6.157 1.00 83.94 96 PHE A C 1
ATOM 753 O O . PHE A 1 96 ? 10.068 -8.537 -6.134 1.00 83.94 96 PHE A O 1
ATOM 760 N N . GLY A 1 97 ? 8.555 -6.867 -6.252 1.00 82.25 97 GLY A N 1
ATOM 761 C CA . GLY A 1 97 ? 7.415 -7.706 -6.594 1.00 82.25 97 GLY A CA 1
ATOM 762 C C . GLY A 1 97 ? 7.524 -8.306 -8.004 1.00 82.25 97 GLY A C 1
ATOM 763 O O . GLY A 1 97 ? 8.457 -7.992 -8.747 1.00 82.25 97 GLY A O 1
ATOM 764 N N . PRO A 1 98 ? 6.566 -9.166 -8.396 1.00 84.00 98 PRO A N 1
ATOM 765 C CA . PRO A 1 98 ? 6.524 -9.762 -9.725 1.00 84.00 98 PRO A CA 1
ATOM 766 C C . PRO A 1 98 ? 6.625 -8.703 -10.817 1.00 84.00 98 PRO A C 1
ATOM 768 O O . PRO A 1 98 ? 6.005 -7.645 -10.716 1.00 84.00 98 PRO A O 1
ATOM 771 N N . ILE A 1 99 ? 7.387 -8.996 -11.863 1.00 81.69 99 ILE A N 1
ATOM 772 C CA . ILE A 1 99 ? 7.537 -8.065 -12.975 1.00 81.69 99 ILE A CA 1
ATOM 773 C C . ILE A 1 99 ? 6.253 -8.073 -13.806 1.00 81.69 99 ILE A C 1
ATOM 775 O O . ILE A 1 99 ? 5.762 -9.135 -14.189 1.00 81.69 99 ILE A O 1
ATOM 779 N N . ASP A 1 100 ? 5.728 -6.882 -14.086 1.00 79.31 100 ASP A N 1
ATOM 780 C CA . ASP A 1 100 ? 4.787 -6.669 -15.181 1.00 79.31 100 ASP A CA 1
ATOM 781 C C . ASP A 1 100 ? 5.516 -6.014 -16.345 1.00 79.31 100 ASP A C 1
ATOM 783 O O . ASP A 1 100 ? 5.811 -4.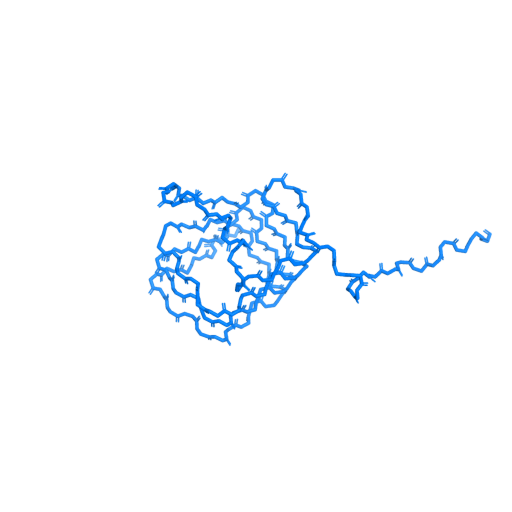814 -16.312 1.00 79.31 100 ASP A O 1
ATOM 787 N N . GLU A 1 101 ? 5.815 -6.812 -17.366 1.00 69.75 101 GLU A N 1
ATOM 788 C CA . GLU A 1 101 ? 6.547 -6.359 -18.545 1.00 69.75 101 GLU A CA 1
ATOM 789 C C . GLU A 1 101 ? 5.760 -5.319 -19.352 1.00 69.75 101 GLU A C 1
ATOM 791 O O . GLU A 1 101 ? 6.373 -4.512 -20.045 1.00 69.75 101 GLU A O 1
ATOM 796 N N . SER A 1 102 ? 4.426 -5.247 -19.208 1.00 68.50 102 SER A N 1
ATOM 797 C CA . SER A 1 102 ? 3.625 -4.202 -19.866 1.00 68.50 102 SER A CA 1
ATOM 798 C C . SER A 1 102 ? 3.896 -2.800 -19.318 1.00 68.50 102 SER A C 1
ATOM 800 O O . SER A 1 102 ? 3.585 -1.812 -19.977 1.00 68.50 102 SER A O 1
ATOM 802 N N . ASN A 1 103 ? 4.441 -2.716 -18.103 1.00 59.62 103 ASN A N 1
ATOM 803 C CA . ASN A 1 103 ? 4.751 -1.467 -17.411 1.00 59.62 103 ASN A CA 1
ATOM 804 C C . ASN A 1 103 ? 6.253 -1.159 -17.417 1.00 59.62 103 ASN A C 1
ATOM 806 O O . ASN A 1 103 ? 6.666 -0.121 -16.896 1.00 59.62 103 ASN A O 1
ATOM 810 N N . LEU A 1 104 ? 7.081 -2.040 -17.989 1.00 60.38 104 LEU A N 1
ATOM 811 C CA . LEU A 1 104 ? 8.483 -1.734 -18.212 1.00 60.38 104 LEU A CA 1
ATOM 812 C C . LEU A 1 104 ? 8.572 -0.682 -19.315 1.00 60.38 104 LEU A C 1
ATOM 814 O O . LEU A 1 104 ? 8.293 -0.944 -20.485 1.00 60.38 104 LEU A O 1
ATOM 818 N N . VAL A 1 105 ? 9.016 0.517 -18.945 1.00 55.94 105 VAL A N 1
ATOM 819 C CA . VAL A 1 105 ? 9.604 1.425 -19.924 1.00 55.94 105 VAL A CA 1
ATOM 820 C C . VAL A 1 105 ? 10.892 0.752 -20.376 1.00 55.94 105 VAL A C 1
ATOM 822 O O . VAL A 1 105 ? 11.902 0.775 -19.671 1.00 55.94 105 VAL A O 1
ATOM 825 N N . ILE A 1 106 ? 10.846 0.109 -21.542 1.00 54.06 106 ILE A N 1
ATOM 826 C CA . ILE A 1 106 ? 12.052 -0.236 -22.283 1.00 54.06 106 ILE A CA 1
ATOM 827 C C . ILE A 1 106 ? 12.651 1.119 -22.645 1.00 54.06 106 ILE A C 1
ATOM 829 O O . ILE A 1 106 ? 12.226 1.752 -23.613 1.00 54.06 106 ILE A O 1
ATOM 833 N N . ASN A 1 107 ? 13.554 1.629 -21.799 1.00 50.88 107 ASN A N 1
ATOM 834 C CA . ASN A 1 107 ? 14.376 2.766 -22.180 1.00 50.88 107 ASN A CA 1
ATOM 835 C C . ASN A 1 107 ? 14.965 2.393 -23.532 1.00 50.88 107 ASN A C 1
ATOM 837 O O . ASN A 1 107 ? 15.514 1.297 -23.672 1.00 50.88 107 ASN A O 1
ATOM 841 N N . GLY A 1 108 ? 14.686 3.259 -24.511 1.00 48.44 108 GLY A N 1
ATOM 842 C CA . GLY A 1 108 ? 14.901 3.011 -25.925 1.00 48.44 108 GLY A CA 1
ATOM 843 C C . GLY A 1 108 ? 16.245 2.356 -26.167 1.00 48.44 108 GLY A C 1
ATOM 844 O O . GLY A 1 108 ? 17.187 2.589 -25.405 1.00 48.44 108 GLY A O 1
ATOM 845 N N . GLY A 1 109 ? 16.289 1.514 -27.203 1.00 42.53 109 GLY A N 1
ATOM 846 C CA . GLY A 1 109 ? 17.510 0.858 -27.637 1.00 42.53 109 GLY A CA 1
ATOM 847 C C . GLY A 1 109 ? 18.681 1.808 -27.447 1.00 42.53 109 GLY A C 1
ATOM 848 O O . GLY A 1 109 ? 18.652 2.941 -27.931 1.00 42.53 109 GLY A O 1
ATOM 849 N N . ALA A 1 110 ? 19.667 1.366 -26.670 1.00 49.56 110 ALA A N 1
ATOM 850 C CA . ALA A 1 110 ? 21.005 1.897 -26.798 1.00 49.56 110 ALA A CA 1
ATOM 851 C C . ALA A 1 110 ? 21.431 1.544 -28.228 1.00 49.56 110 ALA A C 1
ATOM 853 O O . ALA A 1 110 ? 22.037 0.508 -28.479 1.00 49.56 110 ALA A O 1
ATOM 854 N N . GLU A 1 111 ? 20.948 2.325 -29.191 1.00 48.69 111 GLU A N 1
ATOM 855 C CA . GLU A 1 111 ? 21.481 2.345 -30.530 1.00 48.69 111 GLU A CA 1
ATOM 856 C C . GLU A 1 111 ? 22.866 2.950 -30.355 1.00 48.69 111 GLU A C 1
ATOM 858 O O . GLU A 1 111 ? 23.016 4.147 -30.109 1.00 48.69 111 GLU A O 1
ATOM 863 N N . ASP A 1 112 ? 23.866 2.071 -30.359 1.00 45.22 112 ASP A N 1
ATOM 864 C CA . ASP A 1 112 ? 25.260 2.441 -30.523 1.00 45.22 112 ASP A CA 1
ATOM 865 C C . ASP A 1 112 ? 25.363 3.297 -31.800 1.00 45.22 112 ASP A C 1
ATOM 867 O O . ASP A 1 112 ? 25.298 2.772 -32.914 1.00 45.22 112 ASP A O 1
ATOM 871 N N . THR A 1 113 ? 25.480 4.618 -31.644 1.00 46.62 113 THR A N 1
ATOM 872 C CA . THR A 1 113 ? 25.951 5.531 -32.699 1.00 46.62 113 THR A CA 1
ATOM 873 C C . THR A 1 113 ? 27.392 5.915 -32.448 1.00 46.62 113 THR A C 1
ATOM 875 O O . THR A 1 113 ? 27.661 6.388 -31.318 1.00 46.62 113 THR A O 1
#

Secondary structure (DSSP, 8-state):
-PPPEEEEEEEES-B-TT-B-TT-EEEEEEEES-B-TT-B-TT-EE-S-EEEES-EE-TT-B-TT-EES----SS--GGGSTTEE-TTPBPTTS-B----GGG----------

pLDDT: mean 74.86, std 18.45, range [29.22, 94.44]

Foldseek 3Di:
DDQAEDECEEAELEEPDLPEGAQHEYYLYEYYNYECDNYEHEQYEDEYNYHYDAAYEQHNYEHALHDYPDDDDPDDDVCRPPRYHQAQYQHNPRDGDHHDPVPDPPVDPPPPD

Radius of gyration: 15.26 Å; chains: 1; bounding box: 40×35×48 Å

Sequence (113 aa):
MPNAKILHSLIYNTSFHQIYAPGLILGDLVLYGNNFHGAILHRAEFASGIDIFGEVDLTNSDLLHSFRAQQLVSDANIFAYRSVNYRNARLSDGSFGPIDESNLVINGGAEDT